Protein AF-A0A3N0ZV95-F1 (afdb_monomer_lite)

Secondary structure (DSSP, 8-state):
---HHHHHHHHHTT---HHHHHHHHHHHHS--TTGGG-HHHHHHHHHHHHHTT----TTHHHHHHHHHHTTS-----HHHHHHHHHHHHHHHHHHHHHHHHHHHHHSSTTTT------HHHHHHHHHHHHHHHHHHHHHHHHHHHHHHHHHHHHHHHHHHHHHHHHHHHHHHHHHTT---

pLDDT: mean 77.85, std 12.76, range [44.56, 95.94]

Sequence (180 aa):
MKNIDNIIEKYYNGETSEEEEKMLKEFFSMDSLDNKNNPIEKTLIDFYNSEKQIILNSDFEDKLFNKINYNKIKSINPKKKYFIQITSIAAILVIVLAYYMITYYNDIPGKNNKVTLTANDKITIEYTLDALTLMSDYINLANEQVSKLSIINDSFEKAQEATKFEDYNNFINNILGIQS

Foldseek 3Di:
DDDLVVLVVCVVVVNDDPVSVVVLLVVLVDPDPVVVVCVPSSVVSVVVVVCVPDDDDPCNVVVVVVVVCVPPPPPCDVVNVVVVVVVVVVVVVVVVVVVVVVVVVVPPVPVVPPVPQDPVNVVVVVVVVVVVVVVVVVVVVVVVVVVVVVVVVVVVVVVVVVVVVVVVVVVVCVVVVDDD

Structure (mmCIF, N/CA/C/O backbone):
data_AF-A0A3N0ZV95-F1
#
_entry.id   AF-A0A3N0ZV95-F1
#
loop_
_atom_site.group_PDB
_atom_site.id
_atom_site.type_symbol
_atom_site.label_atom_id
_atom_site.label_alt_id
_atom_site.label_comp_id
_atom_site.label_asym_id
_atom_site.label_entity_id
_atom_site.label_seq_id
_atom_site.pdbx_PDB_ins_code
_atom_site.Cartn_x
_atom_site.Cartn_y
_atom_site.Cartn_z
_atom_site.occupancy
_atom_site.B_iso_or_equiv
_atom_site.auth_seq_id
_atom_site.auth_comp_id
_atom_site.auth_asym_id
_atom_site.auth_atom_id
_atom_site.pdbx_PDB_model_num
ATOM 1 N N . MET A 1 1 ? -9.070 8.858 58.090 1.00 44.56 1 MET A N 1
ATOM 2 C CA . MET A 1 1 ? -9.760 9.385 56.895 1.00 44.56 1 MET A CA 1
ATOM 3 C C . MET A 1 1 ? -8.950 8.950 55.686 1.00 44.56 1 MET A C 1
ATOM 5 O O . MET A 1 1 ? -7.769 9.269 55.649 1.00 44.56 1 MET A O 1
ATOM 9 N N . LYS A 1 2 ? -9.508 8.133 54.784 1.00 58.78 2 LYS A N 1
ATOM 10 C CA . LYS A 1 2 ? -8.833 7.806 53.515 1.00 58.78 2 LYS A CA 1
ATOM 11 C C . LYS A 1 2 ? -8.888 9.058 52.629 1.00 58.78 2 LYS A C 1
ATOM 13 O O . LYS A 1 2 ? -9.952 9.665 52.550 1.00 58.78 2 LYS A O 1
ATOM 18 N N . ASN A 1 3 ? -7.760 9.462 52.042 1.00 79.25 3 ASN A N 1
ATOM 19 C CA . ASN A 1 3 ? -7.723 10.608 51.131 1.00 79.25 3 ASN A CA 1
ATOM 20 C C . ASN A 1 3 ? -8.478 10.253 49.836 1.00 79.25 3 ASN A C 1
ATOM 22 O O . ASN A 1 3 ? -8.274 9.160 49.304 1.00 79.25 3 ASN A O 1
ATOM 26 N N . ILE A 1 4 ? -9.339 11.152 49.357 1.00 82.69 4 ILE A N 1
ATOM 27 C CA . ILE A 1 4 ? -10.112 10.968 48.126 1.00 82.69 4 ILE A CA 1
ATOM 28 C C . ILE A 1 4 ? -9.190 10.808 46.912 1.00 82.69 4 ILE A C 1
ATOM 30 O O . ILE A 1 4 ? -9.454 9.964 46.063 1.00 82.69 4 ILE A O 1
ATOM 34 N N . ASP A 1 5 ? -8.048 11.499 46.908 1.00 82.88 5 ASP A N 1
ATOM 35 C CA . ASP A 1 5 ? -7.052 11.423 45.832 1.00 82.88 5 ASP A CA 1
ATOM 36 C C . ASP A 1 5 ? -6.492 10.004 45.671 1.00 82.88 5 ASP A C 1
ATOM 38 O O . ASP A 1 5 ? -6.341 9.501 44.562 1.00 82.88 5 ASP A O 1
ATOM 42 N N . ASN A 1 6 ? -6.265 9.310 46.790 1.00 86.69 6 ASN A N 1
ATOM 43 C CA . ASN A 1 6 ? -5.785 7.929 46.776 1.00 86.69 6 ASN A CA 1
ATOM 44 C C . ASN A 1 6 ? -6.859 6.966 46.239 1.00 86.69 6 ASN A C 1
ATOM 46 O O . ASN A 1 6 ? -6.549 5.978 45.583 1.00 86.69 6 ASN A O 1
ATOM 50 N N . ILE A 1 7 ? -8.140 7.244 46.503 1.00 88.69 7 ILE A N 1
ATOM 51 C CA . ILE A 1 7 ? -9.242 6.439 45.958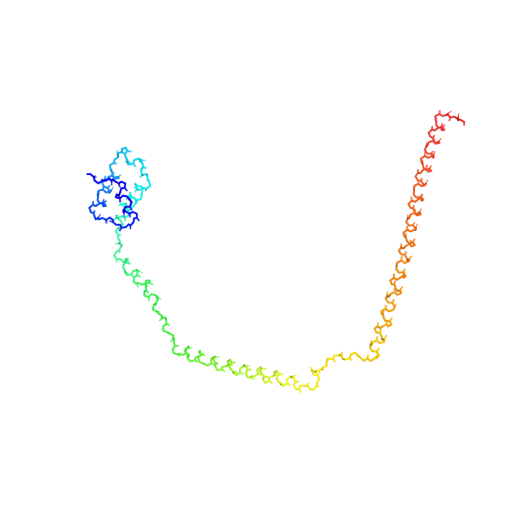 1.00 88.69 7 ILE A CA 1
ATOM 52 C C . ILE A 1 7 ? -9.378 6.679 44.449 1.00 88.69 7 ILE A C 1
ATOM 54 O O . ILE A 1 7 ? -9.612 5.725 43.712 1.00 88.69 7 ILE A O 1
ATOM 58 N N . ILE A 1 8 ? -9.185 7.916 43.984 1.00 86.88 8 ILE A N 1
ATOM 59 C CA . ILE A 1 8 ? -9.179 8.262 42.556 1.00 86.88 8 ILE A CA 1
ATOM 60 C C . ILE A 1 8 ? -8.042 7.532 41.829 1.00 86.88 8 ILE A C 1
ATOM 62 O O . ILE A 1 8 ? -8.279 6.909 40.797 1.00 86.88 8 ILE A O 1
ATOM 66 N N . GLU A 1 9 ? -6.828 7.532 42.382 1.00 88.88 9 GLU A N 1
ATOM 67 C CA . GLU A 1 9 ? -5.695 6.803 41.797 1.00 88.88 9 GLU A CA 1
ATOM 68 C C . GLU A 1 9 ? -5.978 5.295 41.703 1.00 88.88 9 GLU A C 1
ATOM 70 O O . GLU A 1 9 ? -5.827 4.688 40.641 1.00 88.88 9 GLU A O 1
ATOM 75 N N . LYS A 1 10 ? -6.496 4.694 42.781 1.00 90.62 10 LYS A N 1
ATOM 76 C CA . LYS A 1 10 ? -6.935 3.292 42.770 1.00 90.62 10 LYS A CA 1
ATOM 77 C C . LYS A 1 10 ? -8.043 3.021 41.752 1.00 90.62 10 LYS A C 1
ATOM 79 O O . LYS A 1 10 ? -8.056 1.942 41.166 1.00 90.62 10 LYS A O 1
ATOM 84 N N . TYR A 1 11 ? -8.965 3.962 41.548 1.00 89.19 11 TYR A N 1
ATOM 85 C CA . TYR A 1 11 ? -10.054 3.831 40.577 1.00 89.19 11 TYR A CA 1
ATOM 86 C C . TYR A 1 11 ? -9.499 3.752 39.154 1.00 89.19 11 TYR A C 1
ATOM 88 O O . TYR A 1 11 ? -9.871 2.857 38.398 1.00 89.19 11 TYR A O 1
ATOM 96 N N . TYR A 1 12 ? -8.533 4.613 38.817 1.00 89.06 12 TYR A N 1
ATOM 97 C CA . TYR A 1 12 ? -7.833 4.548 37.532 1.00 89.06 12 TYR A CA 1
ATOM 98 C C . TYR A 1 12 ? -7.030 3.252 37.351 1.00 89.06 12 TYR A C 1
ATOM 100 O O . TYR A 1 12 ? -6.952 2.736 36.237 1.00 89.06 12 TYR A O 1
ATOM 108 N N . ASN A 1 13 ? -6.491 2.692 38.436 1.00 91.06 13 ASN A N 1
ATOM 109 C CA . ASN A 1 13 ? -5.781 1.410 38.415 1.00 91.06 13 ASN A CA 1
ATOM 110 C C . ASN A 1 13 ? -6.716 0.182 38.431 1.00 91.06 13 ASN A C 1
ATOM 112 O O . ASN A 1 13 ? -6.244 -0.943 38.277 1.00 91.06 13 ASN A O 1
ATOM 116 N N . GLY A 1 14 ? -8.031 0.366 38.603 1.00 88.81 14 GLY A N 1
ATOM 117 C CA . GLY A 1 14 ? -8.999 -0.733 38.699 1.00 88.81 14 GLY A CA 1
ATOM 118 C C . GLY A 1 14 ? -8.916 -1.532 40.007 1.00 88.81 14 GLY A C 1
ATOM 119 O O . GLY A 1 14 ? -9.286 -2.703 40.039 1.00 88.81 14 GLY A O 1
ATOM 120 N N . GLU A 1 15 ? -8.422 -0.918 41.084 1.00 92.56 15 GLU A N 1
ATOM 121 C CA . GLU A 1 15 ? -8.164 -1.558 42.386 1.00 92.56 15 GLU A CA 1
ATOM 122 C C . GLU A 1 15 ? -9.144 -1.113 43.494 1.00 92.56 15 GLU A C 1
ATOM 124 O O . GLU A 1 15 ? -8.907 -1.335 44.690 1.00 92.56 15 GLU A O 1
ATOM 129 N N . THR A 1 16 ? -10.231 -0.427 43.136 1.00 89.88 16 THR A N 1
ATOM 130 C CA . THR A 1 16 ? -11.248 0.040 44.090 1.00 89.88 16 THR A CA 1
ATOM 131 C C . THR A 1 16 ? -12.151 -1.085 44.577 1.00 89.88 16 THR A C 1
ATOM 133 O O . THR A 1 16 ? -12.549 -1.960 43.812 1.00 89.88 16 THR A O 1
ATOM 136 N N . SER A 1 17 ? -12.520 -1.042 45.859 1.00 90.25 17 SER A N 1
ATOM 137 C CA . SER A 1 17 ? -13.615 -1.869 46.380 1.00 90.25 17 SER A CA 1
ATOM 138 C C . SER A 1 17 ? -14.981 -1.212 46.141 1.00 90.25 17 SER A C 1
ATOM 140 O O . SER A 1 17 ? -15.074 -0.001 45.932 1.00 90.25 17 SER A O 1
ATOM 142 N N . GLU A 1 18 ? -16.066 -1.988 46.235 1.00 87.94 18 GLU A N 1
ATOM 143 C CA . GLU A 1 18 ? -17.439 -1.468 46.098 1.00 87.94 18 GLU A CA 1
ATOM 144 C C . GLU A 1 18 ? -17.748 -0.333 47.092 1.00 87.94 18 GLU A C 1
ATOM 146 O O . GLU A 1 18 ? -18.414 0.646 46.750 1.00 87.94 18 GLU A O 1
ATOM 151 N N . GLU A 1 19 ? -17.233 -0.441 48.321 1.00 87.38 19 GLU A N 1
ATOM 152 C CA . GLU A 1 19 ? -17.371 0.589 49.354 1.00 87.38 19 GLU A CA 1
ATOM 153 C C . GLU A 1 19 ? -16.660 1.890 48.956 1.00 87.38 19 GLU A C 1
ATOM 155 O O . GLU A 1 19 ? -17.214 2.976 49.122 1.00 87.38 19 GLU A O 1
ATOM 160 N N . GLU A 1 20 ? -15.454 1.788 48.390 1.00 87.44 20 GLU A N 1
ATOM 161 C CA . GLU A 1 20 ? -14.661 2.936 47.939 1.00 87.44 20 GLU A CA 1
ATOM 162 C C . GLU A 1 20 ? -15.311 3.635 46.742 1.00 87.44 20 GLU A C 1
ATOM 164 O O . GLU A 1 20 ? -15.390 4.863 46.715 1.00 87.44 20 GLU A O 1
ATOM 169 N N . GLU A 1 21 ? -15.866 2.880 45.792 1.00 87.38 21 GLU A N 1
ATOM 170 C CA . GLU A 1 21 ? -16.630 3.461 44.687 1.00 87.38 21 GLU A CA 1
ATOM 171 C C . GLU A 1 21 ? -17.916 4.150 45.146 1.00 87.38 21 GLU A C 1
ATOM 173 O O . GLU A 1 21 ? -18.336 5.143 44.548 1.00 87.38 21 GLU A O 1
ATOM 178 N N . LYS A 1 22 ? -18.588 3.615 46.172 1.00 86.69 22 LYS A N 1
ATOM 179 C CA . LYS A 1 22 ? -19.779 4.252 46.742 1.00 86.69 22 LYS A CA 1
ATOM 180 C C . LYS A 1 22 ? -19.414 5.590 47.380 1.00 86.69 22 LYS A C 1
ATOM 182 O O . LYS A 1 22 ? -20.089 6.583 47.118 1.00 86.69 22 LYS A O 1
ATOM 187 N N . MET A 1 23 ? -18.313 5.630 48.132 1.00 85.94 23 MET A N 1
ATOM 188 C CA . MET A 1 23 ? -17.772 6.874 48.685 1.00 85.94 23 MET A CA 1
ATOM 189 C C . MET A 1 23 ? -17.414 7.878 47.584 1.00 85.94 23 MET A C 1
ATOM 191 O O . MET A 1 23 ? -17.720 9.058 47.723 1.00 85.94 23 MET A O 1
ATOM 195 N N . LEU A 1 24 ? -16.818 7.419 46.478 1.00 86.75 24 LEU A N 1
ATOM 196 C CA . LEU A 1 24 ? -16.480 8.261 45.328 1.00 86.75 24 LEU A CA 1
ATOM 197 C C . LEU A 1 24 ? -17.743 8.874 44.698 1.00 86.75 24 LEU A C 1
ATOM 199 O O . LEU A 1 24 ? -17.814 10.080 44.481 1.00 86.75 24 LEU A O 1
ATOM 203 N N . LYS A 1 25 ? -18.785 8.061 44.486 1.00 85.44 25 LYS A N 1
ATOM 204 C CA . LYS A 1 25 ? -20.082 8.517 43.958 1.00 85.44 25 LYS A CA 1
ATOM 205 C C . LYS A 1 25 ? -20.740 9.548 44.873 1.00 85.44 25 LYS A C 1
ATOM 207 O O . LYS A 1 25 ? -21.206 10.574 44.388 1.00 85.44 25 LYS A O 1
ATOM 212 N N . GLU A 1 26 ? -20.763 9.302 46.181 1.00 85.12 26 GLU A N 1
ATOM 213 C CA . GLU A 1 26 ? -21.319 10.239 47.166 1.00 85.12 26 GLU A CA 1
ATOM 214 C C . GLU A 1 26 ? -20.520 11.549 47.215 1.00 85.12 26 GLU A C 1
ATOM 216 O O . GLU A 1 26 ? -21.114 12.626 47.211 1.00 85.12 26 GLU A O 1
ATOM 221 N N . PHE A 1 27 ? -19.186 11.466 47.176 1.00 83.94 27 PHE A N 1
ATOM 222 C CA . PHE A 1 27 ? -18.293 12.625 47.171 1.00 83.94 27 PHE A CA 1
ATOM 223 C C . PHE A 1 27 ? -18.543 13.546 45.969 1.00 83.94 27 PHE A C 1
ATOM 225 O O . PHE A 1 27 ? -18.712 14.751 46.146 1.00 83.94 27 PHE A O 1
ATOM 232 N N . PHE A 1 28 ? -18.633 12.987 44.759 1.00 82.94 28 PHE A N 1
ATOM 233 C CA . PHE A 1 28 ? -18.864 13.770 43.540 1.00 82.94 28 PHE A CA 1
ATOM 234 C C . PHE A 1 28 ? -20.322 14.220 43.356 1.00 82.94 28 PHE A C 1
ATOM 236 O O . PHE A 1 28 ? -20.568 15.188 42.633 1.00 82.94 28 PHE A O 1
ATOM 243 N N . SER A 1 29 ? -21.269 13.594 44.066 1.00 76.75 29 SER A N 1
ATOM 244 C CA . SER A 1 29 ? -22.677 14.023 44.112 1.00 76.75 29 SER A CA 1
ATOM 245 C C . SER A 1 29 ? -22.903 15.252 45.002 1.00 76.75 29 SER A C 1
ATOM 247 O O . SER A 1 29 ? -23.880 15.976 44.816 1.00 76.75 29 SER A O 1
ATOM 249 N N . MET A 1 30 ? -22.028 15.498 45.983 1.00 75.69 30 MET A N 1
ATOM 250 C CA . MET A 1 30 ? -22.102 16.675 46.852 1.00 75.69 30 MET A CA 1
ATOM 251 C C . MET A 1 30 ? -21.426 17.881 46.184 1.00 75.69 30 MET A C 1
ATOM 253 O O . MET A 1 30 ? -20.300 17.789 45.697 1.00 75.69 30 MET A O 1
ATOM 257 N N . ASP A 1 31 ? -22.088 19.041 46.177 1.00 63.16 31 ASP A N 1
ATOM 258 C CA . ASP A 1 31 ? -21.534 20.280 45.607 1.00 63.16 31 ASP A CA 1
ATOM 259 C C . ASP A 1 31 ? -20.568 20.949 46.607 1.00 63.16 31 ASP A C 1
ATOM 261 O O . ASP A 1 31 ? -20.890 21.930 47.277 1.00 63.16 31 ASP A O 1
ATOM 265 N N . SER A 1 32 ? -19.395 20.337 46.791 1.00 62.75 32 SER A N 1
ATOM 266 C CA . SER A 1 32 ? -18.338 20.795 47.700 1.00 62.75 32 SER A CA 1
ATOM 267 C C . SER A 1 32 ? -17.226 21.552 46.956 1.00 62.75 32 SER A C 1
ATOM 269 O O . SER A 1 32 ? -17.038 21.408 45.748 1.00 62.75 32 SER A O 1
ATOM 271 N N . LEU A 1 33 ? -16.460 22.377 47.681 1.00 56.06 33 LEU A N 1
ATOM 272 C CA . LEU A 1 33 ? -15.298 23.098 47.134 1.00 56.06 33 LEU A CA 1
ATOM 273 C C . LEU A 1 33 ? -14.229 22.148 46.565 1.00 56.06 33 LEU A C 1
ATOM 275 O O . LEU A 1 33 ? -13.606 22.488 45.564 1.00 56.06 33 LEU A O 1
ATOM 279 N N . ASP A 1 34 ? -14.081 20.950 47.134 1.00 60.81 34 ASP A N 1
ATOM 280 C CA . ASP A 1 34 ? -13.118 19.942 46.672 1.00 60.81 34 ASP A CA 1
ATOM 281 C C . ASP A 1 34 ? -13.560 19.256 45.369 1.00 60.81 34 ASP A C 1
ATOM 283 O O . ASP A 1 34 ? -12.725 18.864 44.556 1.00 60.81 34 ASP A O 1
ATOM 287 N N . ASN A 1 35 ? -14.872 19.189 45.106 1.00 58.09 35 ASN A N 1
ATOM 288 C CA . ASN A 1 35 ? -15.434 18.675 43.851 1.00 58.09 35 ASN A CA 1
ATOM 289 C C . ASN A 1 35 ? -15.013 19.544 42.643 1.00 58.09 35 ASN A C 1
ATOM 291 O O . ASN A 1 35 ? -14.806 19.049 41.537 1.00 58.09 35 ASN A O 1
ATOM 295 N N . LYS A 1 36 ? -14.793 20.851 42.855 1.00 59.66 36 LYS A N 1
ATOM 296 C CA . LYS A 1 36 ? -14.316 21.764 41.799 1.00 59.66 36 LYS A CA 1
ATOM 297 C C . LYS A 1 36 ? -12.868 21.514 41.376 1.00 59.66 36 LYS A C 1
ATOM 299 O O . LYS A 1 36 ? -12.500 21.937 40.282 1.00 59.6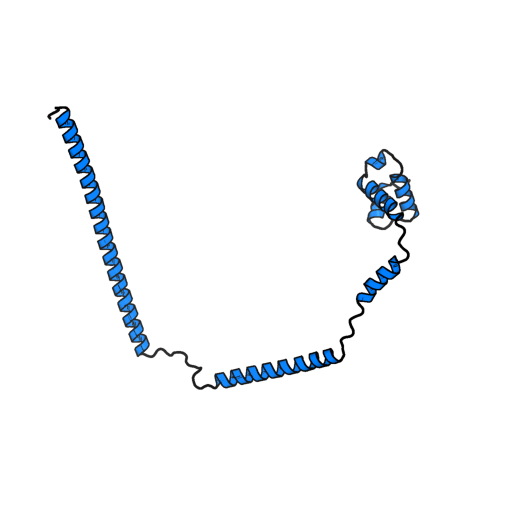6 36 LYS A O 1
ATOM 304 N N . ASN A 1 37 ? -12.069 20.841 42.203 1.00 68.44 37 ASN A N 1
ATOM 305 C CA . ASN A 1 37 ? -10.666 20.566 41.894 1.00 68.44 37 ASN A CA 1
ATOM 306 C C . ASN A 1 37 ? -10.497 19.381 40.926 1.00 68.44 37 ASN A C 1
ATOM 308 O O . ASN A 1 37 ? -9.472 19.303 40.260 1.00 68.44 37 ASN A O 1
ATOM 312 N N . ASN A 1 38 ? -11.513 18.516 40.801 1.00 75.25 38 ASN A N 1
ATOM 313 C CA . ASN A 1 38 ? -11.483 17.288 39.996 1.00 75.25 38 ASN A CA 1
ATOM 314 C C . ASN A 1 38 ? -12.675 17.226 39.008 1.00 75.25 38 ASN A C 1
ATOM 316 O O . ASN A 1 38 ? -13.572 16.386 39.139 1.00 75.25 38 ASN A O 1
ATOM 320 N N . PRO A 1 39 ? -12.747 18.148 38.024 1.00 77.50 39 PRO A N 1
ATOM 321 C CA . PRO A 1 39 ? -13.897 18.260 37.121 1.00 77.50 39 PRO A CA 1
ATOM 322 C C . PRO A 1 39 ? -14.024 17.085 36.138 1.00 77.50 39 PRO A C 1
ATOM 324 O O . PRO A 1 39 ? -15.124 16.798 35.659 1.00 77.50 39 PRO A O 1
ATOM 327 N N . ILE A 1 40 ? -12.917 16.406 35.824 1.00 82.25 40 ILE A N 1
ATOM 328 C CA . ILE A 1 40 ? -12.887 15.284 34.876 1.00 82.25 40 ILE A CA 1
ATOM 329 C C . ILE A 1 40 ? -13.519 14.050 35.521 1.00 82.25 40 ILE A C 1
ATOM 331 O O . ILE A 1 40 ? -14.430 13.451 34.951 1.00 82.25 40 ILE A O 1
ATOM 335 N N . GLU A 1 41 ? -13.088 13.722 36.736 1.00 83.69 41 GLU A N 1
ATOM 336 C CA . GLU A 1 41 ? -13.576 12.607 37.544 1.00 83.69 41 GLU A CA 1
ATOM 337 C C . GLU A 1 41 ? -15.073 12.757 37.814 1.00 83.69 41 GLU A C 1
ATOM 339 O O . GLU A 1 41 ? -15.830 11.802 37.638 1.00 83.69 41 GLU A O 1
ATOM 344 N N . LYS A 1 42 ? -15.513 13.979 38.148 1.00 83.06 42 LYS A N 1
ATOM 345 C CA . LYS A 1 42 ? -16.932 14.303 38.313 1.00 83.06 42 LYS A CA 1
ATOM 346 C C . LYS A 1 42 ? -17.728 13.985 37.048 1.00 83.06 42 LYS A C 1
ATOM 348 O O . LYS A 1 42 ? -18.691 13.228 37.100 1.00 83.06 42 LYS A O 1
ATOM 353 N N . THR A 1 43 ? -17.290 14.514 35.903 1.00 83.62 43 THR A N 1
ATOM 354 C CA . THR A 1 43 ? -17.963 14.306 34.609 1.00 83.62 43 THR A CA 1
ATOM 355 C C . THR A 1 43 ? -18.045 12.818 34.260 1.00 83.62 43 THR A C 1
ATOM 357 O O . THR A 1 43 ? -19.087 12.341 33.815 1.00 83.62 43 THR A O 1
ATOM 360 N N . LEU A 1 44 ? -16.959 12.075 34.481 1.00 84.94 44 LEU A N 1
ATOM 361 C CA . LEU A 1 44 ? -16.884 10.642 34.212 1.00 84.94 44 LEU A CA 1
ATOM 362 C C . LEU A 1 44 ? -17.873 9.848 35.076 1.00 84.94 44 LEU A C 1
ATOM 364 O O . LEU A 1 44 ? -18.611 9.001 34.573 1.00 84.94 44 LEU A O 1
ATOM 368 N N . ILE A 1 45 ? -17.902 10.129 36.377 1.00 84.75 45 ILE A N 1
ATOM 369 C CA . ILE A 1 45 ? -18.776 9.442 37.331 1.00 84.75 45 ILE A CA 1
ATOM 370 C C . ILE A 1 45 ? -20.244 9.791 37.070 1.00 84.75 45 ILE A C 1
ATOM 372 O O . ILE A 1 45 ? -21.091 8.896 37.072 1.00 84.75 45 ILE A O 1
ATOM 376 N N . ASP A 1 46 ? -20.545 11.056 36.776 1.00 83.81 46 ASP A N 1
ATOM 377 C CA . ASP A 1 46 ? -21.887 11.516 36.412 1.00 83.81 46 ASP A CA 1
ATOM 378 C C . ASP A 1 46 ? -22.386 10.830 35.133 1.00 83.81 46 ASP A C 1
ATOM 380 O O . ASP A 1 46 ? -23.525 10.353 35.084 1.00 83.81 46 ASP A O 1
ATOM 384 N N . PHE A 1 47 ? -21.519 10.697 34.125 1.00 84.44 47 PHE A N 1
ATOM 385 C CA . PHE A 1 47 ? -21.823 9.978 32.891 1.00 84.44 47 PHE A CA 1
ATOM 386 C C . PHE A 1 47 ? -22.199 8.518 33.170 1.00 84.44 47 PHE A C 1
ATOM 388 O O . PHE A 1 47 ? -23.295 8.090 32.804 1.00 84.44 47 PHE A O 1
ATOM 395 N N . TYR A 1 48 ? -21.371 7.774 33.907 1.00 82.06 48 TYR A N 1
ATOM 396 C CA . TYR A 1 48 ? -21.673 6.376 34.237 1.00 82.06 48 TYR A CA 1
ATOM 397 C C . TYR A 1 48 ? -22.926 6.215 35.104 1.00 82.06 48 TYR A C 1
ATOM 399 O O . TYR A 1 48 ? -23.687 5.261 34.927 1.00 82.06 48 TYR A O 1
ATOM 407 N N . ASN A 1 49 ? -23.175 7.145 36.028 1.00 79.62 49 ASN A N 1
ATOM 408 C CA . ASN A 1 49 ? -24.399 7.144 36.825 1.00 79.62 49 ASN A CA 1
ATOM 409 C C . ASN A 1 49 ? -25.644 7.373 35.954 1.00 79.62 49 ASN A C 1
ATOM 411 O O . ASN A 1 49 ? -26.682 6.758 36.208 1.00 79.62 49 ASN A O 1
ATOM 415 N N . SER A 1 50 ? -25.540 8.207 34.915 1.00 77.56 50 SER A N 1
ATOM 416 C CA . SER A 1 50 ? -26.620 8.428 33.949 1.00 77.56 50 SER A CA 1
ATOM 417 C C . SER A 1 50 ? -26.858 7.213 33.041 1.00 77.56 50 SER A C 1
ATOM 419 O O . SER A 1 50 ? -28.005 6.839 32.800 1.00 77.56 50 SER A O 1
ATOM 421 N N . GLU A 1 51 ? -25.794 6.526 32.613 1.00 74.19 51 GLU A N 1
ATOM 422 C CA . GLU A 1 51 ? -25.893 5.348 31.743 1.00 74.19 51 GLU A CA 1
ATOM 423 C C . GLU A 1 51 ? -26.393 4.094 32.468 1.00 74.19 51 GLU A C 1
ATOM 425 O O . GLU A 1 51 ? -27.022 3.236 31.848 1.00 74.19 51 GLU A O 1
ATOM 430 N N . LYS A 1 52 ? -26.213 3.992 33.794 1.00 66.38 52 LYS A N 1
ATOM 431 C CA . LYS A 1 52 ? -26.796 2.897 34.595 1.00 66.38 52 LYS A CA 1
ATOM 432 C C . LYS A 1 52 ? -28.322 2.804 34.502 1.00 66.38 52 LYS A C 1
ATOM 434 O O . LYS A 1 52 ? -28.881 1.770 34.860 1.00 66.38 52 LYS A O 1
ATOM 439 N N . GLN A 1 53 ? -28.999 3.854 34.038 1.00 61.19 53 GLN A N 1
ATOM 440 C CA . GLN A 1 53 ? -30.453 3.868 33.853 1.00 61.19 53 GLN A CA 1
ATOM 441 C C . GLN A 1 53 ? -30.903 3.288 32.504 1.00 61.19 53 GLN A C 1
ATOM 443 O O . GLN A 1 53 ? -32.104 3.217 32.234 1.00 61.19 53 GLN A O 1
ATOM 448 N N . ILE A 1 54 ? -29.972 2.853 31.650 1.00 63.78 54 ILE A N 1
ATOM 449 C CA . ILE A 1 54 ? -30.298 2.201 30.384 1.00 63.78 54 ILE A CA 1
ATOM 450 C C . ILE A 1 54 ? -30.753 0.771 30.685 1.00 63.78 54 ILE A C 1
ATOM 452 O O . ILE A 1 54 ? -29.954 -0.143 30.884 1.00 63.78 54 ILE A O 1
ATOM 456 N N . ILE A 1 55 ? -32.070 0.572 30.711 1.00 69.94 55 ILE A N 1
ATOM 457 C CA . ILE A 1 55 ? -32.671 -0.760 30.765 1.00 69.94 55 ILE A CA 1
ATOM 458 C C . ILE A 1 55 ? -32.385 -1.438 29.423 1.00 69.94 55 ILE A C 1
ATOM 460 O O . ILE A 1 55 ? -32.844 -0.982 28.372 1.00 69.94 55 ILE A O 1
ATOM 464 N N . LEU A 1 56 ? -31.611 -2.523 29.451 1.00 71.88 56 LEU A N 1
ATOM 465 C CA . LEU A 1 56 ? -31.413 -3.357 28.272 1.00 71.88 56 LEU A CA 1
ATOM 466 C C . LEU A 1 56 ? -32.775 -3.910 27.830 1.00 71.88 56 LEU A C 1
ATOM 468 O O . LEU A 1 56 ? -33.529 -4.462 28.628 1.00 71.88 56 LEU A O 1
ATOM 472 N N . ASN A 1 57 ? -33.093 -3.749 26.547 1.00 77.50 57 ASN A N 1
ATOM 473 C CA . ASN A 1 57 ? -34.269 -4.374 25.945 1.00 77.50 57 ASN A CA 1
ATOM 474 C C . ASN A 1 57 ? -34.156 -5.906 26.096 1.00 77.50 57 ASN A C 1
ATOM 476 O O . ASN A 1 57 ? -33.054 -6.439 25.951 1.00 77.50 57 ASN A O 1
ATOM 480 N N . SER A 1 58 ? -35.271 -6.604 26.343 1.00 78.31 58 SER A N 1
ATOM 481 C CA . SER A 1 58 ? -35.337 -8.072 26.451 1.00 78.31 58 SER A CA 1
ATOM 482 C C . SER A 1 58 ? -34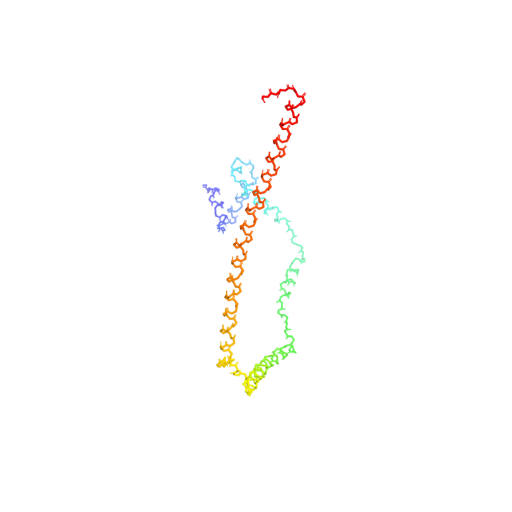.641 -8.786 25.293 1.00 78.31 58 SER A C 1
ATOM 484 O O . SER A 1 58 ? -34.029 -9.829 25.479 1.00 78.31 58 SER A O 1
ATOM 486 N N . ASP A 1 59 ? -34.662 -8.174 24.110 1.00 81.62 59 ASP A N 1
ATOM 487 C CA . ASP A 1 59 ? -34.105 -8.750 22.886 1.00 81.62 59 ASP A CA 1
ATOM 488 C C . ASP A 1 59 ? -32.598 -8.463 22.714 1.00 81.62 59 ASP A C 1
ATOM 490 O O . ASP A 1 59 ? -32.025 -8.728 21.652 1.00 81.62 59 ASP A O 1
ATOM 494 N N . PHE A 1 60 ? -31.938 -7.830 23.693 1.00 81.75 60 PHE A N 1
ATOM 495 C CA . PHE A 1 60 ? -30.515 -7.485 23.614 1.00 81.75 60 PHE A CA 1
ATOM 496 C C . PHE A 1 60 ? -29.637 -8.734 23.560 1.00 81.75 60 PHE A C 1
ATOM 498 O O . PHE A 1 60 ? -28.760 -8.821 22.697 1.00 81.75 60 PHE A O 1
ATOM 505 N N . GLU A 1 61 ? -29.896 -9.702 24.440 1.00 80.38 61 GLU A N 1
ATOM 506 C CA . GLU A 1 61 ? -29.154 -10.963 24.487 1.00 80.38 61 GLU A CA 1
ATOM 507 C C . GLU A 1 61 ? -29.311 -11.720 23.169 1.00 80.38 61 GLU A C 1
ATOM 509 O O . GLU A 1 61 ? -28.316 -12.089 22.545 1.00 80.38 61 GLU A O 1
ATOM 514 N N . ASP A 1 62 ? -30.541 -11.831 22.666 1.00 82.56 62 ASP A N 1
ATOM 515 C CA . ASP A 1 62 ? -30.822 -12.466 21.380 1.00 82.56 62 ASP A CA 1
ATOM 516 C C . ASP A 1 62 ? -30.084 -11.775 20.227 1.00 82.56 62 ASP A C 1
ATOM 518 O O . ASP A 1 62 ? -29.451 -12.429 19.395 1.00 82.56 62 ASP A O 1
ATOM 522 N N . LYS A 1 63 ? -30.093 -10.437 20.169 1.00 81.81 63 LYS A N 1
ATOM 523 C CA . LYS A 1 63 ? -29.351 -9.672 19.150 1.00 81.81 63 LYS A CA 1
ATOM 524 C C . LYS A 1 63 ? -27.838 -9.855 19.271 1.00 81.81 63 LYS A C 1
ATOM 526 O O . LYS A 1 63 ? -27.159 -9.933 18.242 1.00 81.81 63 LYS A O 1
ATOM 531 N N . LEU A 1 64 ? -27.306 -9.928 20.489 1.00 81.81 64 LEU A N 1
ATOM 532 C CA . LEU A 1 64 ? -25.886 -10.147 20.754 1.00 81.81 64 LEU A CA 1
ATOM 533 C C . LEU A 1 64 ? -25.463 -11.553 20.313 1.00 81.81 64 LEU A C 1
ATOM 535 O O . LEU A 1 64 ? -24.535 -11.698 19.512 1.00 81.81 64 LEU A O 1
ATOM 539 N N . PHE A 1 65 ? -26.189 -12.585 20.742 1.00 81.94 65 PHE A N 1
ATOM 540 C CA . PHE A 1 65 ? -25.913 -13.970 20.366 1.00 81.94 65 PHE A CA 1
ATOM 541 C C . PHE A 1 65 ? -26.111 -14.220 18.872 1.00 81.94 65 PHE A C 1
ATOM 543 O O . PHE A 1 65 ? -25.336 -14.969 18.276 1.00 81.94 65 PHE A O 1
ATOM 550 N N . ASN A 1 66 ? -27.073 -13.559 18.225 1.00 79.94 66 ASN A N 1
ATOM 551 C CA . ASN A 1 66 ? -27.245 -13.636 16.774 1.00 79.94 66 ASN A CA 1
ATOM 552 C C . ASN A 1 66 ? -26.049 -13.049 16.008 1.00 79.94 66 ASN A C 1
ATOM 554 O O . ASN A 1 66 ? -25.644 -13.608 14.987 1.00 79.94 66 ASN A O 1
ATOM 558 N N . LYS A 1 67 ? -25.430 -11.971 16.509 1.00 76.56 67 LYS A N 1
ATOM 559 C CA . LYS A 1 67 ? -24.201 -11.406 15.921 1.00 76.56 67 LYS A CA 1
ATOM 560 C C . LYS A 1 67 ? -22.978 -12.294 16.152 1.00 76.56 67 LYS A C 1
ATOM 562 O O . LYS A 1 67 ? -22.165 -12.442 15.244 1.00 76.56 67 LYS A O 1
ATOM 567 N N . ILE A 1 68 ? -22.864 -12.925 17.322 1.00 71.19 68 ILE A N 1
ATOM 568 C CA . ILE A 1 68 ? -21.766 -13.857 17.632 1.00 71.19 68 ILE A CA 1
ATOM 569 C C . ILE A 1 68 ? -21.887 -15.138 16.785 1.00 71.19 68 ILE A C 1
ATOM 571 O O . ILE A 1 68 ? -20.910 -15.596 16.191 1.00 71.19 68 ILE A O 1
ATOM 575 N N . ASN A 1 69 ? -23.100 -15.685 16.649 1.00 62.59 69 ASN A N 1
ATOM 576 C CA . ASN A 1 69 ? -23.371 -16.896 15.866 1.00 62.59 69 ASN A CA 1
ATOM 577 C C . ASN A 1 69 ? -23.251 -16.702 14.344 1.00 62.59 69 ASN A C 1
ATOM 579 O O . ASN A 1 69 ? -23.152 -17.693 13.616 1.00 62.59 69 ASN A O 1
ATOM 583 N N . TYR A 1 70 ? -23.203 -15.460 13.851 1.00 57.69 70 TYR A N 1
ATOM 584 C CA . TYR A 1 70 ? -22.954 -15.164 12.435 1.00 57.69 70 TYR A CA 1
ATOM 585 C C . TYR A 1 70 ? -21.543 -15.590 11.981 1.00 57.69 70 TYR A C 1
ATOM 587 O O . TYR A 1 70 ? -21.315 -15.822 10.794 1.00 57.69 70 TYR A O 1
ATOM 595 N N . ASN A 1 71 ? -20.620 -15.784 12.933 1.00 54.12 71 ASN A N 1
ATOM 596 C CA . ASN A 1 71 ? -19.278 -16.324 12.712 1.00 54.12 71 ASN A CA 1
ATOM 597 C C . ASN A 1 71 ? -19.185 -17.847 12.909 1.00 54.12 71 ASN A C 1
ATOM 599 O O . ASN A 1 71 ? -18.089 -18.379 13.095 1.00 54.12 71 ASN A O 1
ATOM 603 N N . LYS A 1 72 ? -20.296 -18.597 12.825 1.00 58.03 72 LYS A N 1
ATOM 604 C CA . LYS A 1 72 ? -20.187 -20.035 12.543 1.00 58.03 72 LYS A CA 1
ATOM 605 C C . LYS A 1 72 ? -19.512 -20.180 11.186 1.00 58.03 72 LYS A C 1
ATOM 607 O O . LYS A 1 72 ? -20.122 -19.917 10.152 1.00 58.03 72 LYS A O 1
ATOM 612 N N . ILE A 1 73 ? -18.233 -20.560 11.232 1.00 59.09 73 ILE A N 1
ATOM 613 C CA . ILE A 1 73 ? -17.360 -20.870 10.101 1.00 59.09 73 ILE A CA 1
ATOM 614 C C . ILE A 1 73 ? -18.220 -21.546 9.042 1.00 59.09 73 ILE A C 1
ATOM 616 O O . ILE A 1 73 ? -18.728 -22.649 9.257 1.00 59.09 73 ILE A O 1
ATOM 620 N N . LYS A 1 74 ? -18.467 -20.830 7.942 1.00 57.91 74 LYS A N 1
ATOM 621 C CA . LYS A 1 74 ? -19.335 -21.294 6.865 1.00 57.91 74 LYS A CA 1
ATOM 622 C C . LYS A 1 74 ? -18.790 -22.650 6.436 1.00 57.91 74 LYS A C 1
ATOM 624 O O . LYS A 1 74 ? -17.692 -22.698 5.884 1.00 57.91 74 LYS A O 1
ATOM 629 N N . SER A 1 75 ? -19.511 -23.728 6.757 1.00 60.22 75 SER A N 1
ATOM 630 C CA . SER A 1 75 ? -19.128 -25.089 6.385 1.00 60.22 75 SER A CA 1
ATOM 631 C C . SER A 1 75 ? -18.790 -25.064 4.902 1.00 60.22 75 SER A C 1
ATOM 633 O O . SER A 1 75 ? -19.638 -24.755 4.059 1.00 60.22 75 SER A O 1
ATOM 635 N N . ILE A 1 76 ? -17.506 -25.237 4.588 1.00 58.25 76 ILE A N 1
ATOM 636 C CA . ILE A 1 76 ? -17.041 -25.202 3.211 1.00 58.25 76 ILE A CA 1
ATOM 637 C C . ILE A 1 76 ? -17.717 -26.385 2.540 1.00 58.25 76 ILE A C 1
ATOM 639 O O . ILE A 1 76 ? -17.422 -27.533 2.868 1.00 58.25 76 ILE A O 1
ATOM 643 N N . ASN A 1 77 ? -18.647 -26.087 1.627 1.00 64.56 77 ASN A N 1
ATOM 644 C CA . ASN A 1 77 ? -19.343 -27.093 0.837 1.00 64.56 77 ASN A CA 1
ATOM 645 C C . ASN A 1 77 ? -18.329 -28.148 0.369 1.00 64.56 77 ASN A C 1
ATOM 647 O O . ASN A 1 77 ? -17.316 -27.767 -0.226 1.00 64.56 77 ASN A O 1
ATOM 651 N N . PRO A 1 78 ? -18.576 -29.454 0.577 1.00 62.16 78 PRO A N 1
ATOM 652 C CA . PRO A 1 78 ? -17.600 -30.495 0.254 1.00 62.16 78 PRO A CA 1
ATOM 653 C C . PRO A 1 78 ? -17.191 -30.442 -1.223 1.00 62.16 78 PRO A C 1
ATOM 655 O O . PRO A 1 78 ? -16.024 -30.626 -1.549 1.00 62.16 78 PRO A O 1
ATOM 658 N N . LYS A 1 79 ? -18.108 -30.033 -2.111 1.00 61.28 79 LYS A N 1
ATOM 659 C CA . LYS A 1 79 ? -17.825 -29.762 -3.531 1.00 61.28 79 LYS A CA 1
ATOM 660 C C . LYS A 1 79 ? -16.721 -28.711 -3.732 1.00 61.28 79 LYS A C 1
ATOM 662 O O . LYS A 1 79 ? -15.854 -28.898 -4.574 1.00 61.28 79 LYS A O 1
ATOM 667 N N . LYS A 1 80 ? -16.697 -27.642 -2.927 1.00 62.03 80 LYS A N 1
ATOM 668 C CA . LYS A 1 80 ? -15.678 -26.579 -2.983 1.00 62.03 80 LYS A CA 1
ATOM 669 C C . LYS A 1 80 ? -14.304 -27.080 -2.508 1.00 62.03 80 LYS A C 1
ATOM 671 O O . LYS A 1 80 ? -13.294 -26.648 -3.051 1.00 62.03 80 LYS A O 1
ATOM 676 N N . LYS A 1 81 ? -14.263 -28.038 -1.571 1.00 62.84 81 LYS A N 1
ATOM 677 C CA . LYS A 1 81 ? -13.025 -28.709 -1.129 1.00 62.84 81 LYS A CA 1
ATOM 678 C C . LYS A 1 81 ? -12.390 -29.542 -2.252 1.00 62.84 81 LYS A C 1
ATOM 680 O O . LYS A 1 81 ? -11.179 -29.470 -2.431 1.00 62.84 81 LYS A O 1
ATOM 685 N N . TYR A 1 82 ? -13.195 -30.254 -3.048 1.00 63.19 82 TYR A N 1
ATOM 686 C CA . TYR A 1 82 ? -12.698 -30.992 -4.218 1.00 63.19 82 TYR A CA 1
ATOM 687 C C . TYR A 1 82 ? -12.151 -30.062 -5.307 1.00 63.19 82 TYR A C 1
ATOM 689 O O . TYR A 1 82 ? -11.061 -30.307 -5.812 1.00 63.19 82 TYR A O 1
ATOM 697 N N . PHE A 1 83 ? -12.835 -28.953 -5.616 1.00 62.44 83 PHE A N 1
ATOM 698 C CA . PHE A 1 83 ? -12.307 -27.966 -6.569 1.00 62.44 83 PHE A CA 1
ATOM 699 C C . PHE A 1 83 ? -10.956 -27.382 -6.125 1.00 62.44 83 PHE A C 1
ATOM 701 O O . PHE A 1 83 ? -10.056 -27.270 -6.950 1.00 62.44 83 PHE A O 1
ATOM 708 N N . ILE A 1 84 ? -10.775 -27.096 -4.829 1.00 63.28 84 ILE A N 1
ATOM 709 C CA . ILE A 1 84 ? -9.494 -26.610 -4.283 1.00 63.28 84 ILE A CA 1
ATOM 710 C C . ILE A 1 84 ? -8.375 -27.660 -4.440 1.00 63.28 84 ILE A C 1
ATOM 712 O O . ILE A 1 84 ? -7.243 -27.321 -4.789 1.00 63.28 84 ILE A O 1
ATOM 716 N N . GLN A 1 85 ? -8.675 -28.947 -4.248 1.00 61.06 85 GLN A N 1
ATOM 717 C CA . GLN A 1 85 ? -7.691 -30.019 -4.454 1.00 61.06 85 GLN A CA 1
ATOM 718 C C . GLN A 1 85 ? -7.300 -30.175 -5.934 1.00 61.06 85 GLN A C 1
ATOM 720 O O . GLN A 1 85 ? -6.120 -30.334 -6.241 1.00 61.06 85 GLN A O 1
ATOM 725 N N . ILE A 1 86 ? -8.256 -30.044 -6.859 1.00 59.94 86 ILE A N 1
ATOM 726 C CA . ILE A 1 86 ? -7.989 -30.127 -8.304 1.00 59.94 86 ILE A CA 1
ATOM 727 C C . ILE A 1 86 ? -7.182 -28.906 -8.788 1.00 59.94 86 ILE A C 1
ATOM 729 O O . ILE A 1 86 ? -6.294 -29.055 -9.628 1.00 59.94 86 ILE A O 1
ATOM 733 N N . THR A 1 87 ? -7.393 -27.711 -8.213 1.00 60.72 87 THR A N 1
ATOM 734 C CA . THR A 1 87 ? -6.587 -26.519 -8.553 1.00 60.72 87 THR A CA 1
ATOM 735 C C . THR A 1 87 ? -5.109 -26.658 -8.180 1.00 60.72 87 THR A C 1
ATOM 737 O O . THR A 1 87 ? -4.256 -26.124 -8.887 1.00 60.72 87 THR A O 1
ATOM 740 N N . SER A 1 88 ? -4.777 -27.427 -7.135 1.00 60.28 88 SER A N 1
ATOM 741 C CA . SER A 1 88 ? -3.376 -27.669 -6.764 1.00 60.28 88 SER A CA 1
ATOM 742 C C . SER A 1 88 ? -2.646 -28.571 -7.765 1.00 60.28 88 SER A C 1
ATOM 744 O O . SER A 1 88 ? -1.444 -28.417 -7.960 1.00 60.28 88 SER A O 1
ATOM 746 N N . ILE A 1 89 ? -3.357 -29.499 -8.412 1.00 63.03 89 ILE A N 1
ATOM 747 C CA . ILE A 1 89 ? -2.784 -30.401 -9.425 1.00 63.03 89 ILE A CA 1
ATOM 748 C C . ILE A 1 89 ? -2.598 -29.660 -10.755 1.00 63.03 89 ILE A C 1
ATOM 750 O O . ILE A 1 89 ? -1.574 -29.826 -11.419 1.00 63.03 89 ILE A O 1
ATOM 754 N N . ALA A 1 90 ? -3.546 -28.790 -11.119 1.00 72.44 90 ALA A N 1
ATOM 755 C CA . ALA A 1 90 ? -3.444 -27.971 -12.324 1.00 72.44 90 ALA A CA 1
ATOM 756 C C . ALA A 1 90 ? -2.197 -27.070 -12.310 1.00 72.44 90 ALA A C 1
ATOM 758 O O . ALA A 1 90 ? -1.517 -26.964 -13.325 1.00 72.44 90 ALA A O 1
ATOM 759 N N . ALA A 1 91 ? -1.845 -26.480 -11.162 1.00 74.75 91 ALA A N 1
ATOM 760 C CA . ALA A 1 91 ? -0.647 -25.647 -11.040 1.00 74.75 91 ALA A CA 1
ATOM 761 C C . ALA A 1 91 ? 0.648 -26.424 -11.336 1.00 74.75 91 ALA A C 1
ATOM 763 O O . ALA A 1 91 ? 1.519 -25.923 -12.043 1.00 74.75 91 ALA A O 1
ATOM 764 N N . ILE A 1 92 ? 0.753 -27.669 -10.861 1.00 81.19 92 ILE A N 1
ATOM 765 C CA . ILE A 1 92 ? 1.917 -28.528 -11.125 1.00 81.19 92 ILE A CA 1
ATOM 766 C C . ILE A 1 92 ? 2.004 -28.853 -12.621 1.00 81.19 92 ILE A C 1
ATOM 768 O O . ILE A 1 92 ? 3.073 -28.730 -13.213 1.00 81.19 92 ILE A O 1
ATOM 772 N N . LEU A 1 93 ? 0.878 -29.196 -13.255 1.00 84.81 93 LEU A N 1
ATOM 773 C CA . LEU A 1 93 ? 0.829 -29.456 -14.698 1.00 84.81 93 LEU A CA 1
ATOM 774 C C . LEU A 1 93 ? 1.197 -28.218 -15.526 1.00 84.81 93 LEU A C 1
ATOM 776 O O . LEU A 1 93 ? 1.924 -28.344 -16.506 1.00 84.81 93 LEU A O 1
ATOM 780 N N . VAL A 1 94 ? 0.753 -27.027 -15.116 1.00 87.56 94 VAL A N 1
ATOM 781 C CA . VAL A 1 94 ? 1.110 -25.757 -15.768 1.00 87.56 94 VAL A CA 1
ATOM 782 C C . VAL A 1 94 ? 2.604 -25.468 -15.634 1.00 87.56 94 VAL A C 1
ATOM 784 O O . VAL A 1 94 ? 3.221 -25.066 -16.614 1.00 87.56 94 VAL A O 1
ATOM 787 N N . ILE A 1 95 ? 3.210 -25.713 -14.468 1.00 86.94 95 ILE A N 1
ATOM 788 C CA . ILE A 1 95 ? 4.655 -25.529 -14.261 1.00 86.94 95 ILE A CA 1
ATOM 789 C C . ILE A 1 95 ? 5.460 -26.513 -15.120 1.00 86.94 95 ILE A C 1
ATOM 791 O O . ILE A 1 95 ? 6.431 -26.109 -15.754 1.00 86.94 95 ILE A O 1
ATOM 795 N N . VAL A 1 96 ? 5.043 -27.781 -15.197 1.00 90.31 96 VAL A N 1
ATOM 796 C CA . VAL A 1 96 ? 5.703 -28.796 -16.038 1.00 90.31 96 VAL A CA 1
ATOM 797 C C . VAL A 1 96 ? 5.555 -28.466 -17.526 1.00 90.31 96 VAL A C 1
ATOM 799 O O . VAL A 1 96 ? 6.531 -28.560 -18.264 1.00 90.31 96 VAL A O 1
ATOM 802 N N . LEU A 1 97 ? 4.375 -28.024 -17.971 1.00 87.75 97 LEU A N 1
ATOM 803 C CA . LEU A 1 97 ? 4.151 -27.578 -19.350 1.00 87.75 97 LEU A CA 1
ATOM 804 C C . LEU A 1 97 ? 4.942 -26.312 -19.687 1.00 87.75 97 LEU A C 1
ATOM 806 O O . LEU A 1 97 ? 5.505 -26.221 -20.774 1.00 87.75 97 LEU A O 1
ATOM 810 N N . ALA A 1 98 ? 5.019 -25.350 -18.767 1.00 85.44 98 ALA A N 1
ATOM 811 C CA . ALA A 1 98 ? 5.821 -24.143 -18.935 1.00 85.44 98 ALA A CA 1
ATOM 812 C C . ALA A 1 98 ? 7.315 -24.480 -19.016 1.00 85.44 98 ALA A C 1
ATOM 814 O O . ALA A 1 98 ? 8.009 -23.971 -19.893 1.00 85.44 98 ALA A O 1
ATOM 815 N N . TYR A 1 99 ? 7.797 -25.383 -18.157 1.00 88.69 99 TYR A N 1
ATOM 816 C CA . TYR A 1 99 ? 9.164 -25.891 -18.214 1.00 88.69 99 TYR A CA 1
ATOM 817 C C . TYR A 1 99 ? 9.441 -26.599 -19.545 1.00 88.69 99 TYR A C 1
ATOM 819 O O . TYR A 1 99 ? 10.409 -26.254 -20.217 1.00 88.69 99 TYR A O 1
ATOM 827 N N . TYR A 1 100 ? 8.547 -27.500 -19.972 1.00 88.94 100 TYR A N 1
ATOM 828 C CA . TYR A 1 100 ? 8.657 -28.215 -21.245 1.00 88.94 100 TYR A CA 1
ATOM 829 C C . TYR A 1 100 ? 8.677 -27.261 -22.448 1.00 88.94 100 TYR A C 1
ATOM 831 O O . TYR A 1 100 ? 9.510 -27.409 -23.341 1.00 88.94 100 TYR A O 1
ATOM 839 N N . MET A 1 101 ? 7.817 -26.238 -22.451 1.00 81.38 101 MET A N 1
ATOM 840 C CA . MET A 1 101 ? 7.811 -25.186 -23.471 1.00 81.38 101 MET A CA 1
ATOM 841 C C . MET A 1 101 ? 9.125 -24.403 -23.481 1.00 81.38 101 MET A C 1
ATOM 843 O O . MET A 1 101 ? 9.701 -24.213 -24.545 1.00 81.38 101 MET A O 1
ATOM 847 N N . ILE A 1 102 ? 9.640 -23.977 -22.325 1.00 77.50 102 ILE A N 1
ATOM 848 C CA . ILE A 1 102 ? 10.916 -23.251 -22.243 1.00 77.50 102 ILE A CA 1
ATOM 849 C C . ILE A 1 102 ? 12.064 -24.108 -22.785 1.00 77.50 102 ILE A C 1
ATOM 851 O O . ILE A 1 102 ? 12.857 -23.611 -23.581 1.00 77.50 102 ILE A O 1
ATOM 855 N N . THR A 1 103 ? 12.142 -25.388 -22.410 1.00 73.19 103 THR A N 1
ATOM 856 C CA . THR A 1 103 ? 13.175 -26.297 -22.930 1.00 73.19 103 THR A CA 1
ATOM 857 C C . THR A 1 103 ? 13.026 -26.528 -24.434 1.00 73.19 103 THR A C 1
ATOM 859 O O . THR A 1 103 ? 14.008 -26.418 -25.156 1.00 73.19 103 THR A O 1
ATOM 862 N N . TYR A 1 104 ? 11.800 -26.715 -24.933 1.00 74.81 104 TYR A N 1
ATOM 863 C CA . TYR A 1 104 ? 11.526 -26.901 -26.361 1.00 74.81 104 TYR A CA 1
ATOM 864 C C . TYR A 1 104 ? 11.845 -25.648 -27.198 1.00 74.81 104 TYR A C 1
ATOM 866 O O . TYR A 1 104 ? 12.403 -25.751 -28.286 1.00 74.81 104 TYR A O 1
ATOM 874 N N . TYR A 1 105 ? 11.557 -24.448 -26.679 1.00 64.75 105 TYR A N 1
ATOM 875 C CA . TYR A 1 105 ? 11.923 -23.178 -27.320 1.00 64.75 105 TYR A CA 1
ATOM 876 C C . TYR A 1 105 ? 13.426 -22.870 -27.246 1.00 64.75 105 TYR A C 1
ATOM 878 O O . TYR A 1 105 ? 13.933 -22.115 -28.077 1.00 64.75 105 TYR A O 1
ATOM 886 N N . ASN A 1 106 ? 14.136 -23.401 -26.250 1.00 60.44 106 ASN A N 1
ATOM 887 C CA . ASN A 1 106 ? 15.584 -23.235 -26.121 1.00 60.44 106 ASN A CA 1
ATOM 888 C C . ASN A 1 106 ? 16.365 -24.237 -26.988 1.00 60.44 106 ASN A C 1
ATOM 890 O O . ASN A 1 106 ? 17.467 -23.909 -27.416 1.00 60.44 106 ASN A O 1
ATOM 894 N N . ASP A 1 107 ? 15.767 -25.386 -27.318 1.00 56.88 107 ASP A N 1
ATOM 895 C CA . ASP A 1 107 ? 16.271 -26.336 -28.319 1.00 56.88 107 ASP A CA 1
ATOM 896 C C . ASP A 1 107 ? 15.926 -25.934 -29.765 1.00 56.88 107 ASP A C 1
ATOM 898 O O . ASP A 1 107 ? 16.227 -26.677 -30.699 1.00 56.88 107 ASP A O 1
ATOM 902 N N . ILE A 1 108 ? 15.350 -24.745 -29.997 1.00 54.16 108 ILE A N 1
ATOM 903 C CA . ILE A 1 108 ? 15.317 -24.157 -31.341 1.00 54.16 108 ILE A CA 1
ATOM 904 C C . ILE A 1 108 ? 16.771 -23.845 -31.732 1.00 54.16 108 ILE A C 1
ATOM 906 O O . ILE A 1 108 ? 17.370 -22.937 -31.137 1.00 54.16 108 ILE A O 1
ATOM 910 N N . PRO A 1 109 ? 17.359 -24.531 -32.734 1.00 52.38 109 PRO A N 1
ATOM 911 C CA . PRO A 1 109 ? 18.684 -24.181 -33.222 1.00 52.38 109 PRO A CA 1
ATOM 912 C C . PRO A 1 109 ? 18.614 -22.764 -33.810 1.00 52.38 109 PRO A C 1
ATOM 914 O O . PRO A 1 109 ? 18.074 -22.551 -34.891 1.00 52.38 109 PRO A O 1
ATOM 917 N N . GLY A 1 110 ? 19.091 -21.774 -33.049 1.00 55.25 110 GLY A N 1
ATOM 918 C CA . GLY A 1 110 ? 19.034 -20.356 -33.427 1.00 55.25 110 GLY A CA 1
ATOM 919 C C . GLY A 1 110 ? 18.833 -19.361 -32.279 1.00 55.25 110 GLY A C 1
ATOM 920 O O . GLY A 1 110 ? 18.969 -18.161 -32.497 1.00 55.25 110 GLY A O 1
ATOM 921 N N . LYS A 1 111 ? 18.556 -19.799 -31.042 1.00 53.38 111 LYS A N 1
ATOM 922 C CA . LYS A 1 111 ? 18.413 -18.883 -29.886 1.00 53.38 111 LYS A CA 1
ATOM 923 C C . LYS A 1 111 ? 19.699 -18.695 -29.065 1.00 53.38 111 LYS A C 1
ATOM 925 O O . LYS A 1 111 ? 19.657 -18.220 -27.939 1.00 53.38 111 LYS A O 1
ATOM 930 N N . ASN A 1 112 ? 20.853 -19.005 -29.654 1.00 51.56 112 ASN A N 1
ATOM 931 C CA . ASN A 1 112 ? 22.174 -18.623 -29.139 1.00 51.56 112 ASN A CA 1
ATOM 932 C C . ASN A 1 112 ? 22.848 -17.599 -30.056 1.00 51.56 112 ASN A C 1
ATOM 934 O O . ASN A 1 112 ? 24.074 -17.501 -30.081 1.00 51.56 112 ASN A O 1
ATOM 938 N N . ASN A 1 113 ? 22.063 -16.833 -30.814 1.00 55.12 113 ASN A N 1
ATOM 939 C CA . ASN A 1 113 ? 22.583 -15.767 -31.655 1.00 55.12 113 ASN A CA 1
ATOM 940 C C . ASN A 1 113 ? 22.969 -14.583 -30.762 1.00 55.12 113 ASN A C 1
ATOM 942 O O . ASN A 1 113 ? 22.325 -13.536 -30.769 1.00 55.12 113 ASN A O 1
ATOM 946 N N . LYS A 1 114 ? 24.058 -14.724 -29.995 1.00 55.31 114 LYS A N 1
ATOM 947 C CA . LYS A 1 114 ? 24.917 -13.563 -29.775 1.00 55.31 114 LYS A CA 1
ATOM 948 C C . LYS A 1 114 ? 25.216 -13.066 -31.181 1.00 55.31 114 LYS A C 1
ATOM 950 O O . LYS A 1 114 ? 25.797 -13.815 -31.960 1.00 55.31 114 LYS A O 1
ATOM 955 N N . VAL A 1 115 ? 24.739 -11.876 -31.533 1.00 60.16 115 VAL A N 1
ATOM 956 C CA . VAL A 1 115 ? 25.127 -11.222 -32.782 1.00 60.16 115 VAL A CA 1
ATOM 957 C C . VAL A 1 115 ? 26.632 -11.007 -32.676 1.00 60.16 115 VAL A C 1
ATOM 959 O O . VAL A 1 115 ? 27.107 -10.048 -32.073 1.00 60.16 115 VAL A O 1
ATOM 962 N N . THR A 1 116 ? 27.404 -11.985 -33.137 1.00 59.50 116 THR A N 1
ATOM 963 C CA . THR A 1 116 ? 28.848 -11.875 -33.255 1.00 59.50 116 THR A CA 1
ATOM 964 C C . THR A 1 116 ? 29.084 -10.923 -34.404 1.00 59.50 116 THR A C 1
ATOM 966 O O . THR A 1 116 ? 28.932 -11.313 -35.557 1.00 59.50 116 THR A O 1
ATOM 969 N N . LEU A 1 117 ? 29.402 -9.672 -34.062 1.00 64.56 117 LEU A N 1
ATOM 970 C CA . LEU A 1 117 ? 29.842 -8.663 -35.018 1.00 64.56 117 LEU A CA 1
ATOM 971 C C . LEU A 1 117 ? 30.955 -9.272 -35.867 1.00 64.56 117 LEU A C 1
ATOM 973 O O . LEU A 1 117 ? 32.026 -9.620 -35.353 1.00 64.56 117 LEU A O 1
ATOM 977 N N . THR A 1 118 ? 30.670 -9.444 -37.152 1.00 74.62 118 THR A N 1
ATOM 978 C CA . THR A 1 118 ? 31.640 -9.935 -38.121 1.00 74.62 118 THR A CA 1
ATOM 979 C C . THR A 1 118 ? 32.731 -8.881 -38.317 1.00 74.62 118 THR A C 1
ATOM 981 O O . THR A 1 118 ? 32.579 -7.720 -37.930 1.00 74.62 118 THR A O 1
ATOM 984 N N . ALA A 1 119 ? 33.867 -9.262 -38.906 1.00 75.31 119 ALA A N 1
ATOM 985 C CA . ALA A 1 119 ? 34.926 -8.296 -39.208 1.00 75.31 119 ALA A CA 1
ATOM 986 C C . ALA A 1 119 ? 34.410 -7.137 -40.086 1.00 75.31 119 ALA A C 1
ATOM 988 O O . ALA A 1 119 ? 34.785 -5.991 -39.863 1.00 75.31 119 ALA A O 1
ATOM 989 N N . ASN A 1 120 ? 33.480 -7.422 -41.004 1.00 77.56 120 ASN A N 1
ATOM 990 C CA . ASN A 1 120 ? 32.862 -6.416 -41.866 1.00 77.56 120 ASN A CA 1
ATOM 991 C C . ASN A 1 120 ? 31.952 -5.456 -41.087 1.00 77.56 120 ASN A C 1
ATOM 993 O O . ASN A 1 120 ? 32.001 -4.257 -41.337 1.00 77.56 120 ASN A O 1
ATOM 997 N N . ASP A 1 121 ? 31.192 -5.948 -40.102 1.00 81.50 121 ASP A N 1
ATOM 998 C CA . ASP A 1 121 ? 30.327 -5.088 -39.278 1.00 81.50 121 ASP A CA 1
ATOM 999 C C . ASP A 1 121 ? 31.149 -4.071 -38.477 1.00 81.50 121 ASP A C 1
ATOM 1001 O O . ASP A 1 121 ? 30.760 -2.913 -38.339 1.00 81.50 121 ASP A O 1
ATOM 1005 N N . LYS A 1 122 ? 32.324 -4.485 -37.984 1.00 83.94 122 LYS A N 1
ATOM 1006 C CA . LYS A 1 122 ? 33.248 -3.588 -37.275 1.00 83.94 122 LYS A CA 1
ATOM 1007 C C . LYS A 1 122 ? 33.795 -2.496 -38.190 1.00 83.94 122 LYS A C 1
ATOM 1009 O O . LYS A 1 122 ? 33.800 -1.338 -37.793 1.00 83.94 122 LYS A O 1
ATOM 1014 N N . ILE A 1 123 ? 34.179 -2.862 -39.412 1.00 85.69 123 ILE A N 1
ATOM 1015 C CA . ILE A 1 123 ? 34.682 -1.925 -40.422 1.00 85.69 123 ILE A CA 1
ATOM 1016 C C . ILE A 1 123 ? 33.599 -0.896 -40.798 1.00 85.69 123 ILE A C 1
ATOM 1018 O O . ILE A 1 123 ? 33.876 0.296 -40.884 1.00 85.69 123 ILE A O 1
ATOM 1022 N N . THR A 1 124 ? 32.340 -1.312 -40.973 1.00 83.50 124 THR A N 1
ATOM 1023 C CA . THR A 1 124 ? 31.234 -0.382 -41.273 1.00 83.50 124 THR A CA 1
ATOM 1024 C C . THR A 1 124 ? 30.952 0.585 -40.121 1.00 83.50 124 THR A C 1
ATOM 1026 O O . THR A 1 124 ? 30.686 1.765 -40.360 1.00 83.50 124 THR A O 1
ATOM 1029 N N . ILE A 1 125 ? 31.026 0.111 -38.875 1.00 89.62 125 ILE A N 1
ATOM 1030 C CA . ILE A 1 125 ? 30.876 0.967 -37.692 1.00 89.62 125 ILE A CA 1
ATOM 1031 C C . ILE A 1 125 ? 32.016 1.987 -37.625 1.00 89.62 125 ILE A C 1
ATOM 1033 O O . ILE A 1 125 ? 31.746 3.161 -37.395 1.00 89.62 125 ILE A O 1
ATOM 1037 N N . GLU A 1 126 ? 33.257 1.569 -37.877 1.00 91.94 126 GLU A N 1
ATOM 1038 C CA . GLU A 1 126 ? 34.432 2.449 -37.894 1.00 91.94 126 GLU A CA 1
ATOM 1039 C C . GLU A 1 126 ? 34.280 3.573 -38.929 1.00 91.94 126 GLU A C 1
ATOM 1041 O O . GLU A 1 126 ? 34.313 4.745 -38.564 1.00 91.94 126 GLU A O 1
ATOM 1046 N N . TYR A 1 127 ? 33.935 3.242 -40.179 1.00 90.12 127 TYR A N 1
ATOM 1047 C CA . TYR A 1 127 ? 33.664 4.257 -41.205 1.00 90.12 127 TYR A CA 1
ATOM 1048 C C . TYR A 1 127 ? 32.512 5.201 -40.842 1.00 90.12 127 TYR A C 1
ATOM 1050 O O . TYR A 1 127 ? 32.531 6.380 -41.197 1.00 90.12 127 TYR A O 1
ATOM 1058 N N . THR A 1 128 ? 31.497 4.700 -40.137 1.00 94.88 128 THR A N 1
ATOM 1059 C CA . THR A 1 128 ? 30.374 5.530 -39.686 1.00 94.88 128 THR A CA 1
ATOM 1060 C C . THR A 1 128 ? 30.811 6.499 -38.588 1.00 94.88 128 THR A C 1
ATOM 1062 O O . THR A 1 128 ? 30.407 7.661 -38.604 1.00 94.88 128 THR A O 1
ATOM 1065 N N . LEU A 1 129 ? 31.646 6.048 -37.649 1.00 94.94 129 LEU A N 1
ATOM 1066 C CA . LEU A 1 129 ? 32.200 6.895 -36.592 1.00 94.94 129 LEU A CA 1
ATOM 1067 C C . LEU A 1 129 ? 33.112 7.983 -37.168 1.00 94.94 129 LEU A C 1
ATOM 1069 O O . LEU A 1 129 ? 33.006 9.140 -36.756 1.00 94.94 129 LEU A O 1
ATOM 1073 N N . ASP A 1 130 ? 33.927 7.649 -38.165 1.00 95.25 130 ASP A N 1
ATOM 1074 C CA . ASP A 1 130 ? 34.767 8.621 -38.868 1.00 95.25 130 ASP A CA 1
ATOM 1075 C C . ASP A 1 130 ? 33.920 9.671 -39.599 1.00 95.25 130 ASP A C 1
ATOM 1077 O O . ASP A 1 130 ? 34.167 10.873 -39.479 1.00 95.25 130 ASP A O 1
ATOM 1081 N N . ALA A 1 131 ? 32.863 9.242 -40.298 1.00 94.19 131 ALA A N 1
ATOM 1082 C CA . ALA A 1 131 ? 31.943 10.152 -40.978 1.00 94.19 131 ALA A CA 1
ATOM 1083 C C . ALA A 1 131 ? 31.212 11.087 -39.997 1.00 94.19 131 ALA A C 1
ATOM 1085 O O . ALA A 1 131 ? 31.068 12.280 -40.270 1.00 94.19 131 ALA A O 1
ATOM 1086 N N . LEU A 1 132 ? 30.778 10.569 -38.843 1.00 95.94 132 LEU A N 1
ATOM 1087 C CA . LEU A 1 132 ? 30.146 11.368 -37.789 1.00 95.94 132 LEU A CA 1
ATOM 1088 C C . LEU A 1 132 ? 31.120 12.373 -37.168 1.00 95.94 132 LEU A C 1
ATOM 1090 O O . LEU A 1 132 ? 30.733 13.507 -36.887 1.00 95.94 132 LEU A O 1
ATOM 1094 N N . THR A 1 133 ? 32.379 11.980 -36.987 1.00 95.75 133 THR A N 1
ATOM 1095 C CA . THR A 1 133 ? 33.427 12.862 -36.458 1.00 95.75 133 THR A CA 1
ATOM 1096 C C . THR A 1 133 ? 33.694 14.011 -37.424 1.00 95.75 133 THR A C 1
ATOM 1098 O O . THR A 1 133 ? 33.626 15.176 -37.039 1.00 95.75 133 THR A O 1
ATOM 1101 N N . LEU A 1 134 ? 33.870 13.697 -38.707 1.00 95.88 134 LEU A N 1
ATOM 1102 C CA . LEU A 1 134 ? 34.040 14.694 -39.759 1.00 95.88 134 LEU A CA 1
ATOM 1103 C C . LEU A 1 134 ? 32.830 15.636 -39.848 1.00 95.88 134 LEU A C 1
ATOM 1105 O O . LEU A 1 134 ? 32.993 16.850 -39.952 1.00 95.88 134 LEU A O 1
ATOM 1109 N N . MET A 1 135 ? 31.608 15.107 -39.743 1.00 95.12 135 MET A N 1
ATOM 1110 C CA . MET A 1 135 ? 30.395 15.928 -39.698 1.00 95.12 135 MET A CA 1
ATOM 1111 C C . MET A 1 135 ? 30.384 16.877 -38.491 1.00 95.12 135 MET A C 1
ATOM 1113 O O . MET A 1 135 ? 30.014 18.042 -38.637 1.00 95.12 135 MET A O 1
ATOM 1117 N N . SER A 1 136 ? 30.813 16.409 -37.317 1.00 94.06 136 SER A N 1
ATOM 1118 C CA . SER A 1 136 ? 30.935 17.238 -36.114 1.00 94.06 136 SER A CA 1
ATOM 1119 C C . SER A 1 136 ? 31.934 18.383 -36.312 1.00 94.06 136 SER A C 1
ATOM 1121 O O . SER A 1 136 ? 31.633 19.525 -35.962 1.00 94.06 136 SER A O 1
ATOM 1123 N N . ASP A 1 137 ? 33.086 18.114 -36.926 1.00 95.94 137 ASP A N 1
ATOM 1124 C CA . ASP A 1 137 ? 34.087 19.142 -37.224 1.00 95.94 137 ASP A CA 1
ATOM 1125 C C . ASP A 1 137 ? 33.539 20.205 -38.183 1.00 95.94 137 ASP A C 1
ATOM 1127 O O . ASP A 1 137 ? 33.685 21.404 -37.932 1.00 95.94 137 ASP A O 1
ATOM 1131 N N . TYR A 1 138 ? 32.821 19.794 -39.235 1.00 93.69 138 TYR A N 1
ATOM 1132 C CA . TYR A 1 138 ? 32.163 20.731 -40.150 1.00 93.69 138 TYR A CA 1
ATOM 1133 C C . TYR A 1 138 ? 31.094 21.582 -39.461 1.00 93.69 138 TYR A C 1
ATOM 1135 O O . TYR A 1 138 ? 31.008 22.779 -39.734 1.00 93.69 138 TYR A O 1
ATOM 1143 N N . ILE A 1 139 ? 30.299 21.001 -38.559 1.00 94.19 139 ILE A N 1
ATOM 1144 C CA . ILE A 1 139 ? 29.292 21.747 -37.791 1.00 94.19 139 ILE A CA 1
ATOM 1145 C C . ILE A 1 139 ? 29.965 22.767 -36.870 1.00 94.19 139 ILE A C 1
ATOM 1147 O O . ILE A 1 139 ? 29.525 23.913 -36.803 1.00 94.19 139 ILE A O 1
ATOM 1151 N N . ASN A 1 140 ? 31.055 22.390 -36.201 1.00 92.94 140 ASN A N 1
ATOM 1152 C CA . ASN A 1 140 ? 31.805 23.301 -35.340 1.00 92.94 140 ASN A CA 1
ATOM 1153 C C . ASN A 1 140 ? 32.418 24.461 -36.137 1.00 92.94 140 ASN A C 1
ATOM 1155 O O . ASN A 1 140 ? 32.260 25.622 -35.754 1.00 92.94 140 ASN A O 1
ATOM 1159 N N . LEU A 1 141 ? 33.036 24.171 -37.286 1.00 91.81 141 LEU A N 1
ATOM 1160 C CA . LEU A 1 141 ? 33.572 25.189 -38.194 1.00 91.81 141 LEU A CA 1
ATOM 1161 C C . LEU A 1 141 ? 32.476 26.099 -38.763 1.00 91.81 141 LEU A C 1
ATOM 1163 O O . LEU A 1 141 ? 32.689 27.302 -38.926 1.00 91.81 141 LEU A O 1
ATOM 1167 N N . ALA A 1 142 ? 31.303 25.551 -39.081 1.00 88.69 142 ALA A N 1
ATOM 1168 C CA . ALA A 1 142 ? 30.161 26.334 -39.539 1.00 88.69 142 ALA A CA 1
ATOM 1169 C C . ALA A 1 142 ? 29.633 27.250 -38.424 1.00 88.69 142 ALA A C 1
ATOM 1171 O O . ALA A 1 142 ? 29.405 28.431 -38.670 1.00 88.69 142 ALA A O 1
ATOM 1172 N N . ASN A 1 143 ? 29.514 26.749 -37.192 1.00 90.69 143 ASN A N 1
ATOM 1173 C CA . ASN A 1 143 ? 29.100 27.543 -36.034 1.00 90.69 143 ASN A CA 1
ATOM 1174 C C . ASN A 1 143 ? 30.066 28.704 -35.750 1.00 90.69 143 ASN A C 1
ATOM 1176 O O . ASN A 1 143 ? 29.618 29.810 -35.454 1.00 90.69 143 ASN A O 1
ATOM 1180 N N . GLU A 1 144 ? 31.379 28.491 -35.882 1.00 89.50 144 GLU A N 1
ATOM 1181 C CA . GLU A 1 144 ? 32.376 29.562 -35.738 1.00 89.50 144 GLU A CA 1
ATOM 1182 C C . GLU A 1 144 ? 32.239 30.633 -36.836 1.00 89.50 144 GLU A C 1
ATOM 1184 O O . GLU A 1 144 ? 32.377 31.829 -36.583 1.00 89.50 144 GLU A O 1
ATOM 1189 N N . GLN A 1 145 ? 31.944 30.229 -38.072 1.00 86.44 145 GLN A N 1
ATOM 1190 C CA . GLN A 1 145 ? 31.715 31.176 -39.165 1.00 86.44 145 GLN A CA 1
ATOM 1191 C C . GLN A 1 145 ? 30.406 31.951 -38.980 1.00 86.44 145 GLN A C 1
ATOM 1193 O O . GLN A 1 145 ? 30.381 33.166 -39.167 1.00 86.44 145 GLN A O 1
ATOM 1198 N N . VAL A 1 146 ? 29.334 31.278 -38.555 1.00 88.81 146 VAL A N 1
ATOM 1199 C CA . VAL A 1 146 ? 28.040 31.909 -38.262 1.00 88.81 146 VAL A CA 1
ATOM 1200 C C . VAL A 1 146 ? 28.157 32.893 -37.096 1.00 88.81 146 VAL A C 1
ATOM 1202 O O . VAL A 1 146 ? 27.588 33.982 -37.167 1.00 88.81 146 VAL A O 1
ATOM 1205 N N . SER A 1 147 ? 28.940 32.584 -36.058 1.00 85.00 147 SER A N 1
ATOM 1206 C CA . SER A 1 147 ? 29.158 33.517 -34.945 1.00 85.00 147 SER A CA 1
ATOM 1207 C C . SER A 1 147 ? 29.923 34.772 -35.383 1.00 85.00 147 SER A C 1
ATOM 1209 O O . SER A 1 147 ? 29.539 35.880 -35.008 1.00 85.00 147 SER A O 1
ATOM 1211 N N . LYS A 1 148 ? 30.933 34.638 -36.257 1.00 88.19 148 LYS A N 1
ATOM 1212 C CA . LYS A 1 148 ? 31.615 35.788 -36.882 1.00 88.19 148 LYS A CA 1
ATOM 1213 C C . LYS A 1 148 ? 30.655 36.635 -37.720 1.00 88.19 148 LYS A C 1
ATOM 1215 O O . LYS A 1 148 ? 30.707 37.860 -37.639 1.00 88.19 148 LYS A O 1
ATOM 1220 N N . LEU A 1 149 ? 29.760 36.007 -38.485 1.00 88.88 149 LEU A N 1
ATOM 1221 C CA . LEU A 1 149 ? 28.736 36.717 -39.260 1.00 88.88 149 LEU A CA 1
ATOM 1222 C C . LEU A 1 149 ? 27.746 37.473 -38.361 1.00 88.88 149 LEU A C 1
ATOM 1224 O O . LEU A 1 149 ? 27.396 38.604 -38.685 1.00 88.88 149 LEU A O 1
ATOM 1228 N N . SER A 1 150 ? 27.356 36.901 -37.217 1.00 85.38 150 SER A N 1
ATOM 1229 C CA . SER A 1 150 ? 26.516 37.584 -36.221 1.00 85.38 150 SER A CA 1
ATOM 1230 C C . SER A 1 150 ? 27.193 38.845 -35.684 1.00 85.38 150 SER A C 1
ATOM 1232 O O . SER A 1 150 ? 26.585 39.908 -35.676 1.00 85.38 150 SER A O 1
ATOM 1234 N N . ILE A 1 151 ? 28.478 38.763 -35.320 1.00 87.19 151 ILE A N 1
ATOM 1235 C CA . ILE A 1 151 ? 29.242 39.920 -34.822 1.00 87.19 151 ILE A CA 1
ATOM 1236 C C . ILE A 1 151 ? 29.331 41.025 -35.886 1.00 87.19 151 ILE A C 1
ATOM 1238 O O . ILE A 1 151 ? 29.234 42.213 -35.566 1.00 87.19 151 ILE A O 1
ATOM 1242 N N . ILE A 1 152 ? 29.508 40.650 -37.156 1.00 89.19 152 ILE A N 1
ATOM 1243 C CA . ILE A 1 152 ? 29.536 41.601 -38.274 1.00 89.19 152 ILE A CA 1
ATOM 1244 C C . ILE A 1 152 ? 28.165 42.267 -38.440 1.00 89.19 152 ILE A C 1
ATOM 1246 O O . ILE A 1 152 ? 28.103 43.489 -38.554 1.00 89.19 152 ILE A O 1
ATOM 1250 N N . ASN A 1 153 ? 27.077 41.496 -38.407 1.00 90.69 153 ASN A N 1
ATOM 1251 C CA . ASN A 1 153 ? 25.716 42.019 -38.509 1.00 90.69 153 ASN A CA 1
ATOM 1252 C C . ASN A 1 153 ? 25.390 43.013 -37.382 1.00 90.69 153 ASN A C 1
ATOM 1254 O O . ASN A 1 153 ? 24.939 44.121 -37.662 1.00 90.69 153 ASN A O 1
ATOM 1258 N N . ASP A 1 154 ? 25.719 42.670 -36.134 1.00 91.38 154 ASP A N 1
ATOM 1259 C CA . ASP A 1 154 ? 25.511 43.547 -34.974 1.00 91.38 154 ASP A CA 1
ATOM 1260 C C . ASP A 1 154 ? 26.330 44.846 -35.092 1.00 91.38 154 ASP A C 1
ATOM 1262 O O . ASP A 1 154 ? 25.920 45.918 -34.641 1.00 91.38 154 ASP A O 1
ATOM 1266 N N . SER A 1 155 ? 27.513 44.766 -35.709 1.00 87.44 155 SER A N 1
ATOM 1267 C CA . SER A 1 155 ? 28.366 45.930 -35.969 1.00 87.44 155 SER A CA 1
ATOM 1268 C C . SER A 1 155 ? 27.780 46.836 -37.055 1.00 87.44 155 SER A C 1
ATOM 1270 O O . SER A 1 155 ? 27.823 48.060 -36.920 1.00 87.44 155 SER A O 1
ATOM 1272 N N . PHE A 1 156 ? 27.200 46.254 -38.110 1.00 91.38 156 PHE A N 1
ATOM 1273 C CA . PHE A 1 156 ? 26.483 47.001 -39.146 1.00 91.38 156 PHE A CA 1
ATOM 1274 C C . PHE A 1 156 ? 25.232 47.689 -38.594 1.00 91.38 156 PHE A C 1
ATOM 1276 O O . PHE A 1 156 ? 24.988 48.846 -38.932 1.00 91.38 156 PHE A O 1
ATOM 1283 N N . GLU A 1 157 ? 24.472 47.020 -37.725 1.00 90.38 157 GLU A N 1
ATOM 1284 C CA . GLU A 1 157 ? 23.287 47.596 -37.082 1.00 90.38 157 GLU A CA 1
ATOM 1285 C C . GLU A 1 157 ? 23.658 48.824 -36.239 1.00 90.38 157 GLU A C 1
ATOM 1287 O O . GLU A 1 157 ? 23.123 49.910 -36.462 1.00 90.38 157 GLU A O 1
ATOM 1292 N N . LYS A 1 158 ? 24.675 48.705 -35.375 1.00 89.94 158 LYS A N 1
ATOM 1293 C CA . LYS A 1 158 ? 25.186 49.834 -34.575 1.00 89.94 158 LYS A CA 1
ATOM 1294 C C . LYS A 1 158 ? 25.699 50.994 -35.432 1.00 89.94 158 LYS A C 1
ATOM 1296 O O . LYS A 1 158 ? 25.472 52.154 -35.097 1.00 89.94 158 LYS A O 1
ATOM 1301 N N . ALA A 1 159 ? 26.387 50.711 -36.539 1.00 87.38 159 ALA A N 1
ATOM 1302 C CA . ALA A 1 159 ? 26.842 51.749 -37.466 1.00 87.38 159 ALA A CA 1
ATOM 1303 C C . ALA A 1 159 ? 25.662 52.449 -38.168 1.00 87.38 159 ALA A C 1
ATOM 1305 O O . ALA A 1 159 ? 25.674 53.667 -38.361 1.00 87.38 159 ALA A O 1
ATOM 1306 N N . GLN A 1 160 ? 24.612 51.701 -38.511 1.00 87.69 160 GLN A N 1
ATOM 1307 C CA . GLN A 1 160 ? 23.389 52.269 -39.069 1.00 87.69 160 GLN A CA 1
ATOM 1308 C C . GLN A 1 160 ? 22.646 53.147 -38.046 1.00 87.69 160 GLN A C 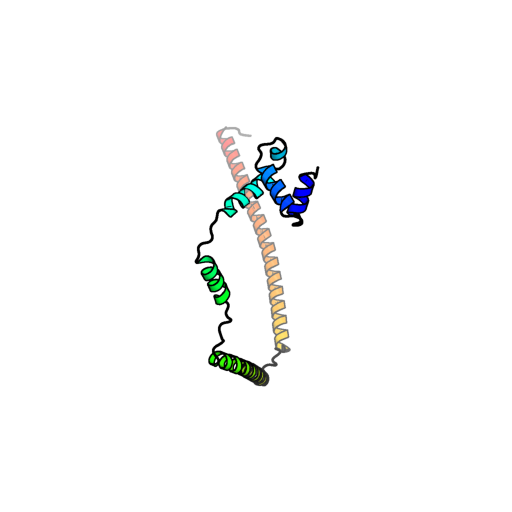1
ATOM 1310 O O . GLN A 1 160 ? 22.098 54.187 -38.401 1.00 87.69 160 GLN A O 1
ATOM 1315 N N . GLU A 1 161 ? 22.626 52.766 -36.770 1.00 88.81 161 GLU A N 1
ATOM 1316 C CA . GLU A 1 161 ? 22.070 53.607 -35.703 1.00 88.81 161 GLU A CA 1
ATOM 1317 C C . GLU A 1 161 ? 22.877 54.896 -35.505 1.00 88.81 161 GLU A C 1
ATOM 1319 O O . GLU A 1 161 ? 22.295 55.977 -35.397 1.00 88.81 161 GLU A O 1
ATOM 1324 N N . ALA A 1 162 ? 24.211 54.806 -35.525 1.00 86.50 162 ALA A N 1
ATOM 1325 C CA . ALA A 1 162 ? 25.091 55.966 -35.397 1.00 86.50 162 ALA A CA 1
ATOM 1326 C C . ALA A 1 162 ? 24.921 56.963 -36.556 1.00 86.50 162 ALA A C 1
ATOM 1328 O O . ALA A 1 162 ? 24.834 58.165 -36.317 1.00 86.50 162 ALA A O 1
ATOM 1329 N N . THR A 1 163 ? 24.798 56.475 -37.794 1.00 86.56 163 THR A N 1
ATOM 1330 C CA . THR A 1 163 ? 24.541 57.330 -38.971 1.00 86.56 163 THR A CA 1
ATOM 1331 C C . THR A 1 163 ? 23.170 58.002 -38.907 1.00 86.56 163 THR A C 1
ATOM 1333 O O . THR A 1 163 ? 23.077 59.200 -39.142 1.00 86.56 163 THR A O 1
ATOM 1336 N N . LYS A 1 164 ? 22.115 57.297 -38.470 1.00 85.81 164 LYS A N 1
ATOM 1337 C CA . LYS A 1 164 ? 20.795 57.915 -38.223 1.00 85.81 164 LYS A CA 1
ATOM 1338 C C . LYS A 1 164 ? 20.859 59.029 -37.170 1.00 85.81 164 LYS A C 1
ATOM 1340 O O . LYS A 1 164 ? 20.154 60.029 -37.292 1.00 85.81 164 LYS A O 1
ATOM 1345 N N . PHE A 1 165 ? 21.679 58.861 -36.132 1.00 83.31 165 PHE A N 1
ATOM 1346 C CA . PHE A 1 165 ? 21.887 59.883 -35.104 1.00 83.31 165 PHE A CA 1
ATOM 1347 C C . PHE A 1 165 ? 22.673 61.092 -35.635 1.00 83.31 165 PHE A C 1
ATOM 1349 O O . PHE A 1 165 ? 22.332 62.232 -35.321 1.00 83.31 165 PHE A O 1
ATOM 1356 N N . GLU A 1 166 ? 23.689 60.859 -36.466 1.00 82.88 166 GLU A N 1
ATOM 1357 C CA . GLU A 1 166 ? 24.432 61.915 -37.160 1.00 82.88 166 GLU A CA 1
ATOM 1358 C C . GLU A 1 166 ? 23.528 62.703 -38.120 1.00 82.88 166 GLU A C 1
ATOM 1360 O O . GLU A 1 166 ? 23.501 63.932 -38.062 1.00 82.88 166 GLU A O 1
ATOM 1365 N N . ASP A 1 167 ? 22.710 62.013 -38.917 1.00 84.56 167 ASP A N 1
ATOM 1366 C CA . ASP A 1 167 ? 21.723 62.623 -39.812 1.00 84.56 167 ASP A CA 1
ATOM 1367 C C . ASP A 1 167 ? 20.699 63.464 -39.040 1.00 84.56 167 ASP A C 1
ATOM 1369 O O . ASP A 1 167 ? 20.375 64.582 -39.446 1.00 84.56 167 ASP A O 1
ATOM 1373 N N . TYR A 1 168 ? 20.220 62.964 -37.894 1.00 78.62 168 TYR A N 1
ATOM 1374 C CA . TYR A 1 168 ? 19.323 63.710 -37.012 1.00 78.62 168 TYR A CA 1
ATOM 1375 C C . TYR A 1 168 ? 19.993 64.971 -36.456 1.00 78.62 168 TYR A C 1
ATOM 1377 O O . TYR A 1 168 ? 19.414 66.055 -36.523 1.00 78.62 168 TYR A O 1
ATOM 1385 N N . ASN A 1 169 ? 21.227 64.871 -35.960 1.00 83.62 169 ASN A N 1
ATOM 1386 C CA . ASN A 1 169 ? 21.957 66.034 -35.455 1.00 83.62 169 ASN A CA 1
ATOM 1387 C C . ASN A 1 169 ? 22.228 67.062 -36.558 1.00 83.62 169 ASN A C 1
ATOM 1389 O O . ASN A 1 169 ? 22.027 68.256 -36.343 1.00 83.62 169 ASN A O 1
ATOM 1393 N N . ASN A 1 170 ? 22.617 66.617 -37.753 1.00 83.31 170 ASN A N 1
ATOM 1394 C CA . ASN A 1 170 ? 22.826 67.486 -38.908 1.00 83.31 170 ASN A CA 1
ATOM 1395 C C . ASN A 1 170 ? 21.524 68.172 -39.346 1.00 83.31 170 ASN A C 1
ATOM 1397 O O . ASN A 1 170 ? 21.529 69.365 -39.647 1.00 83.31 170 ASN A O 1
ATOM 1401 N N . PHE A 1 171 ? 20.395 67.460 -39.320 1.00 82.81 171 PHE A N 1
ATOM 1402 C CA . PHE A 1 171 ? 19.071 68.026 -39.582 1.00 82.81 171 PHE A CA 1
ATOM 1403 C C . PHE A 1 171 ? 18.692 69.109 -38.562 1.00 82.81 171 PHE A C 1
ATOM 1405 O O . PHE A 1 171 ? 18.277 70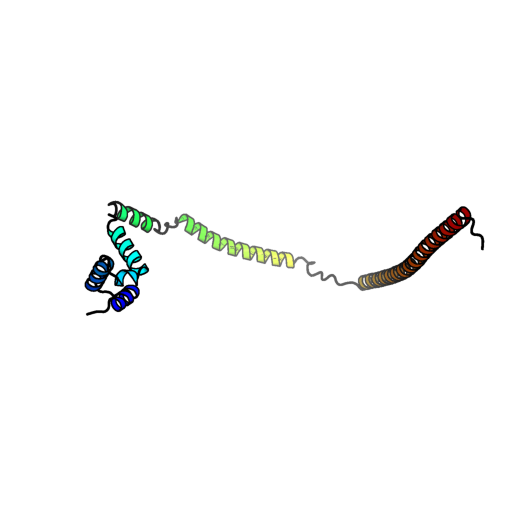.201 -38.953 1.00 82.81 171 PHE A O 1
ATOM 1412 N N . ILE A 1 172 ? 18.887 68.845 -37.266 1.00 80.00 172 ILE A N 1
ATOM 1413 C CA . ILE A 1 172 ? 18.627 69.819 -36.197 1.00 80.00 172 ILE A CA 1
ATOM 1414 C C . ILE A 1 172 ? 19.534 71.049 -36.338 1.00 80.00 172 ILE A C 1
ATOM 1416 O O . ILE A 1 172 ? 19.044 72.176 -36.273 1.00 80.00 172 ILE A O 1
ATOM 1420 N N . ASN A 1 173 ? 20.828 70.859 -36.602 1.00 79.44 173 ASN A N 1
ATOM 1421 C CA . ASN A 1 173 ? 21.778 71.960 -36.785 1.00 79.44 173 ASN A CA 1
ATOM 1422 C C . ASN A 1 173 ? 21.439 72.829 -38.007 1.00 79.44 173 ASN A C 1
ATOM 1424 O O . ASN A 1 173 ? 21.540 74.055 -37.938 1.00 79.44 173 ASN A O 1
ATOM 1428 N N . ASN A 1 174 ? 20.974 72.214 -39.099 1.00 79.38 174 ASN A N 1
ATOM 1429 C CA . ASN A 1 174 ? 20.557 72.922 -40.310 1.00 79.38 174 ASN A CA 1
ATOM 1430 C C . ASN A 1 174 ? 19.253 73.719 -40.096 1.00 79.38 174 ASN A C 1
ATOM 1432 O O . ASN A 1 174 ? 19.143 74.852 -40.557 1.00 79.38 174 ASN A O 1
ATOM 1436 N N . ILE A 1 175 ? 18.290 73.187 -39.329 1.00 76.81 175 ILE A N 1
ATOM 1437 C CA . ILE A 1 175 ? 17.062 73.919 -38.952 1.00 76.81 175 ILE A CA 1
ATOM 1438 C C . ILE A 1 175 ? 17.361 75.096 -38.020 1.00 76.81 175 ILE A C 1
ATOM 1440 O O . ILE A 1 175 ? 16.746 76.155 -38.145 1.00 76.81 175 ILE A O 1
ATOM 1444 N N . LEU A 1 176 ? 18.291 74.922 -37.081 1.00 71.50 176 LEU A N 1
ATOM 1445 C CA . LEU A 1 176 ? 18.648 75.953 -36.105 1.00 71.50 176 LEU A CA 1
ATOM 1446 C C . LEU A 1 176 ? 19.658 76.980 -36.646 1.00 71.50 176 LEU A C 1
ATOM 1448 O O . LEU A 1 176 ? 19.967 77.946 -35.951 1.00 71.50 176 LEU A O 1
ATOM 1452 N N . GLY A 1 177 ? 20.146 76.809 -37.880 1.00 61.19 177 GLY A N 1
ATOM 1453 C CA . GLY A 1 177 ? 21.032 77.760 -38.555 1.00 61.19 177 GLY A CA 1
ATOM 1454 C C . GLY A 1 177 ? 22.429 77.881 -37.939 1.00 61.19 177 GLY A C 1
ATOM 1455 O O . GLY A 1 177 ? 23.108 78.882 -38.164 1.00 61.19 177 GLY A O 1
ATOM 1456 N N . ILE A 1 178 ? 22.874 76.890 -37.162 1.00 62.38 178 ILE A N 1
ATOM 1457 C CA . ILE A 1 178 ? 24.197 76.903 -36.530 1.00 62.38 178 ILE A CA 1
ATOM 1458 C C . ILE A 1 178 ? 25.173 76.193 -37.475 1.00 62.38 178 ILE A C 1
ATOM 1460 O O . ILE A 1 178 ? 25.337 74.977 -37.414 1.00 62.38 178 ILE A O 1
ATOM 1464 N N . GLN A 1 179 ? 25.801 76.949 -38.381 1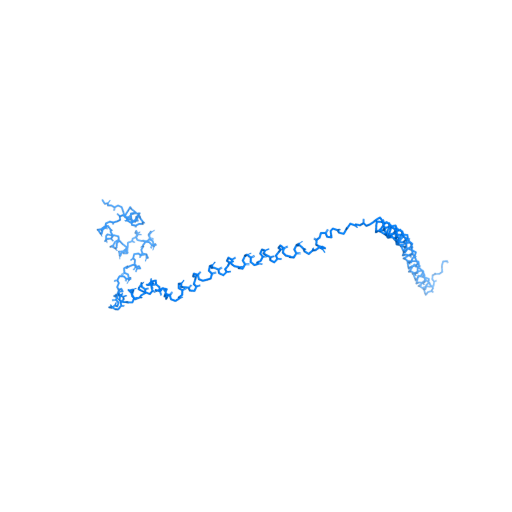.00 53.38 179 GLN A N 1
ATOM 1465 C CA . GLN A 1 179 ? 26.990 76.475 -39.095 1.00 53.38 179 GLN A CA 1
ATOM 1466 C C . GLN A 1 179 ? 28.214 76.620 -38.186 1.00 53.38 179 GLN A C 1
ATOM 1468 O O . GLN A 1 179 ? 28.445 77.692 -37.624 1.00 53.38 179 GLN A O 1
ATOM 1473 N N . SER A 1 180 ? 28.982 75.538 -38.049 1.00 51.97 180 SER A N 1
ATOM 1474 C CA . SER A 1 180 ? 30.405 75.590 -37.686 1.00 51.97 180 SER A CA 1
ATOM 1475 C C . SER A 1 180 ? 31.222 75.403 -38.953 1.00 51.97 180 SER A C 1
ATOM 1477 O O . SER A 1 180 ? 30.826 74.517 -39.744 1.00 51.97 180 SER A O 1
#

Radius of gyration: 50.26 Å; chains: 1; bounding box: 70×109×99 Å